Protein AF-A0A843GR78-F1 (afdb_monomer)

Sequence (87 aa):
GSGIHNVPSAWDWLRQYKKEHKEAWPVCDIGSNIVQQMAGGDFVLFGPIENSRLAFPACGMADIMIAEAARDIGTEPIEAHPLNLLL

Secondary structure (DSSP, 8-state):
-B-TTHHHHH-HHHHHHTTT-TTHHHHHHHHHHHHHHHTT-S-B--S-GGGHHHHHHHHHHHHHHHHHHHHTTT----TTSHHHHH-

Mean predicted aligned error: 2.59 Å

Radius of gyration: 14.49 Å; Cα contacts (8 Å, |Δi|>4): 88; chains: 1; bounding box: 36×23×40 Å

pLDDT: mean 96.08, std 1.9, range [86.62, 98.31]

Solvent-accessible surface area (backbone atoms only — not comparable to full-atom values): 5011 Å² total; per-residue (Å²): 86,50,63,45,28,54,55,56,69,68,33,65,67,54,63,57,49,31,75,83,39,58,73,55,46,62,52,50,28,39,49,38,39,43,51,42,45,77,72,70,32,87,46,64,46,70,58,65,75,87,45,44,87,57,39,51,61,54,45,40,51,50,52,29,56,50,45,63,59,34,45,83,76,78,44,79,77,61,80,90,32,54,56,71,75,77,111

Structure (mmCIF, N/CA/C/O backbone):
data_AF-A0A843GR78-F1
#
_entry.id   AF-A0A843GR78-F1
#
loop_
_atom_site.group_PDB
_atom_site.id
_atom_site.type_symbol
_atom_site.label_atom_id
_atom_site.label_alt_id
_atom_site.label_comp_id
_atom_site.label_asym_id
_atom_site.label_entity_id
_atom_site.label_seq_id
_atom_site.pdbx_PDB_ins_code
_atom_site.Cartn_x
_atom_site.Cartn_y
_atom_site.Cartn_z
_atom_site.occupancy
_atom_site.B_iso_or_equiv
_atom_site.auth_seq_id
_atom_site.auth_comp_id
_atom_site.auth_asym_id
_atom_site.auth_atom_id
_atom_site.pdbx_PDB_model_num
ATOM 1 N N . GLY A 1 1 ? -11.098 -4.771 -1.356 1.00 92.44 1 GLY A N 1
ATOM 2 C CA . GLY A 1 1 ? -9.640 -4.945 -1.549 1.00 92.44 1 GLY A CA 1
ATOM 3 C C . GLY A 1 1 ? -9.287 -5.394 -2.960 1.00 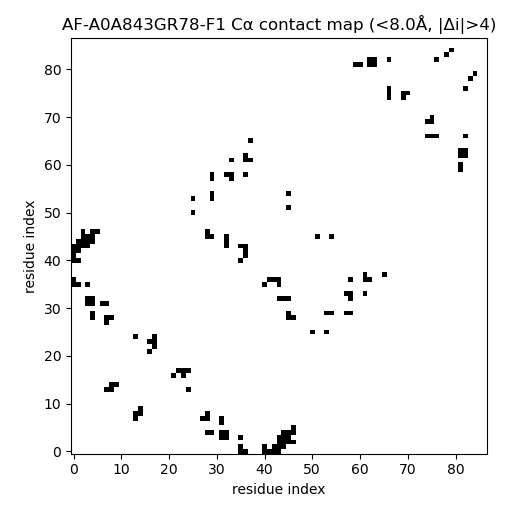92.44 1 GLY A C 1
ATOM 4 O O . GLY A 1 1 ? -10.188 -5.765 -3.707 1.00 92.44 1 GLY A O 1
ATOM 5 N N . SER A 1 2 ? -8.004 -5.363 -3.343 1.00 94.75 2 SER A N 1
ATOM 6 C CA . SER A 1 2 ? -7.547 -5.836 -4.666 1.00 94.75 2 SER A CA 1
ATOM 7 C C . SER A 1 2 ? -6.045 -6.173 -4.723 1.00 94.75 2 SER A C 1
ATOM 9 O O . SER A 1 2 ? -5.271 -5.848 -3.821 1.00 94.75 2 SER A O 1
ATOM 11 N N . GLY A 1 3 ? -5.619 -6.831 -5.809 1.00 95.12 3 GLY A N 1
ATOM 12 C CA . GLY A 1 3 ? -4.206 -7.030 -6.154 1.00 95.12 3 GLY A CA 1
ATOM 13 C C . GLY A 1 3 ? -3.639 -5.878 -6.980 1.00 95.12 3 GLY A C 1
ATOM 14 O O . GLY A 1 3 ? -3.193 -6.093 -8.108 1.00 95.12 3 GLY A O 1
ATOM 15 N N . ILE A 1 4 ? -3.716 -4.659 -6.442 1.00 95.38 4 ILE A N 1
ATOM 16 C CA . ILE A 1 4 ? -3.473 -3.417 -7.188 1.00 95.38 4 ILE A CA 1
ATOM 17 C C . ILE A 1 4 ? -2.029 -3.263 -7.694 1.00 95.38 4 ILE A C 1
ATOM 19 O O . ILE A 1 4 ? -1.836 -2.663 -8.748 1.00 95.38 4 ILE A O 1
ATOM 23 N N . HIS A 1 5 ? -1.046 -3.909 -7.054 1.00 93.62 5 HIS A N 1
ATOM 24 C CA . HIS A 1 5 ? 0.363 -3.958 -7.490 1.00 93.62 5 HIS A CA 1
ATOM 25 C C . HIS A 1 5 ? 0.563 -4.474 -8.935 1.00 93.62 5 HIS A C 1
ATOM 27 O O . HIS A 1 5 ? 1.566 -4.189 -9.601 1.00 93.62 5 HIS A O 1
ATOM 33 N N . ASN A 1 6 ? -0.410 -5.219 -9.473 1.00 93.94 6 ASN A N 1
ATOM 34 C CA . ASN A 1 6 ? -0.383 -5.677 -10.863 1.00 93.94 6 ASN A CA 1
ATOM 35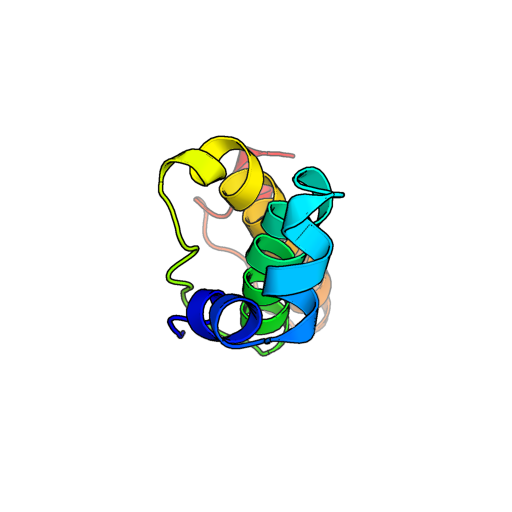 C C . ASN A 1 6 ? -0.521 -4.525 -11.870 1.00 93.94 6 ASN A C 1
ATOM 37 O O . ASN A 1 6 ? -0.017 -4.628 -12.989 1.00 93.94 6 ASN A O 1
ATOM 41 N N . VAL A 1 7 ? -1.173 -3.424 -11.487 1.00 94.94 7 VAL A N 1
ATOM 42 C CA . VAL A 1 7 ? -1.394 -2.260 -12.355 1.00 94.94 7 VAL A CA 1
ATOM 43 C C . VAL A 1 7 ? -0.077 -1.566 -12.726 1.00 94.94 7 VAL A C 1
ATOM 45 O O . VAL A 1 7 ? 0.227 -1.527 -13.921 1.00 94.94 7 VAL A O 1
ATOM 48 N N . PRO A 1 8 ? 0.757 -1.083 -11.776 1.00 94.31 8 PRO A N 1
ATOM 49 C CA . PRO A 1 8 ? 2.059 -0.514 -12.124 1.00 94.31 8 PRO A CA 1
ATOM 50 C C . PRO A 1 8 ? 2.951 -1.543 -12.831 1.00 94.31 8 PRO A C 1
ATOM 52 O O . PRO A 1 8 ? 3.721 -1.192 -13.727 1.00 94.31 8 PRO A O 1
ATOM 55 N N . SER A 1 9 ? 2.794 -2.834 -12.519 1.00 91.69 9 SER A N 1
ATOM 56 C CA . SER A 1 9 ? 3.539 -3.896 -13.195 1.00 91.69 9 SER A CA 1
ATOM 57 C C . SER A 1 9 ? 3.201 -4.068 -14.675 1.00 91.69 9 SER A C 1
ATOM 59 O O . SER A 1 9 ? 4.081 -4.377 -15.490 1.00 91.69 9 SER A O 1
ATOM 61 N N . ALA A 1 10 ? 1.954 -3.797 -15.048 1.00 95.19 10 ALA A N 1
ATOM 62 C CA . ALA A 1 10 ? 1.486 -3.857 -16.423 1.00 95.19 10 ALA A CA 1
ATOM 63 C C . ALA A 1 10 ? 1.898 -2.635 -17.265 1.00 95.19 10 ALA A C 1
ATOM 65 O O . ALA A 1 10 ? 1.817 -2.703 -18.490 1.00 95.19 10 ALA A O 1
ATOM 66 N N . TRP A 1 11 ? 2.407 -1.551 -16.671 1.00 96.62 11 TRP A N 1
ATOM 67 C CA . TRP A 1 11 ? 2.743 -0.333 -17.415 1.00 96.62 11 TRP A CA 1
ATOM 68 C C . TRP A 1 11 ? 4.102 -0.396 -18.116 1.00 96.62 11 TRP A C 1
ATOM 70 O O . TRP A 1 11 ? 5.161 -0.404 -17.485 1.00 96.62 11 TRP A O 1
ATOM 80 N N . ASP A 1 12 ? 4.067 -0.367 -19.449 1.00 97.75 12 ASP A N 1
ATOM 81 C CA . ASP A 1 12 ? 5.247 -0.429 -20.319 1.00 97.75 12 ASP A CA 1
ATOM 82 C C . ASP A 1 12 ? 6.275 0.658 -19.994 1.00 97.75 12 ASP A C 1
ATOM 84 O O . ASP A 1 12 ? 7.467 0.371 -19.855 1.00 97.75 12 ASP A O 1
ATOM 88 N N . TRP A 1 13 ? 5.808 1.898 -19.818 1.00 97.06 13 TRP A N 1
ATOM 89 C CA . TRP A 1 13 ? 6.680 3.036 -19.539 1.00 97.06 13 TRP A CA 1
ATOM 90 C C . TRP A 1 13 ? 7.427 2.854 -18.214 1.00 97.06 13 TRP A C 1
ATOM 92 O O . TRP A 1 13 ? 8.631 3.086 -18.162 1.00 97.06 13 TRP A O 1
ATOM 102 N N . LEU A 1 14 ? 6.756 2.365 -17.164 1.00 96.94 14 LEU A N 1
ATOM 103 C CA . LEU A 1 14 ? 7.360 2.175 -15.847 1.00 96.94 14 LEU A CA 1
ATOM 104 C C . LEU A 1 14 ? 8.352 1.007 -15.866 1.00 96.94 14 LEU A C 1
ATOM 106 O O . LEU A 1 14 ? 9.423 1.084 -15.262 1.00 96.94 14 LEU A O 1
ATOM 110 N N . ARG A 1 15 ? 8.046 -0.061 -16.619 1.00 95.69 15 ARG A N 1
ATOM 111 C CA . ARG A 1 15 ? 8.992 -1.164 -16.850 1.00 95.69 15 ARG A CA 1
ATOM 112 C C . ARG A 1 15 ? 10.241 -0.724 -17.610 1.00 95.69 15 ARG A C 1
ATOM 114 O O . ARG A 1 15 ? 11.305 -1.290 -17.367 1.00 95.69 15 ARG A O 1
ATOM 121 N N . GLN A 1 16 ? 10.127 0.243 -18.517 1.00 97.81 16 GLN A N 1
ATOM 122 C CA . GLN A 1 16 ? 11.282 0.824 -19.197 1.00 97.81 16 GLN A CA 1
ATOM 123 C C . GLN A 1 16 ? 12.048 1.775 -18.270 1.00 97.81 16 GLN A C 1
ATOM 125 O O . GLN A 1 16 ? 13.260 1.638 -18.139 1.00 97.81 16 GLN A O 1
ATOM 130 N N . TYR A 1 17 ? 11.344 2.670 -17.576 1.00 97.56 17 TYR A N 1
ATOM 131 C CA . TYR A 1 17 ? 11.924 3.679 -16.690 1.00 97.56 17 TYR A CA 1
ATOM 132 C C . TYR A 1 17 ? 12.731 3.053 -15.546 1.00 97.56 17 TYR A C 1
ATOM 134 O O . TYR A 1 17 ? 13.858 3.463 -15.271 1.00 97.56 17 TYR A O 1
ATOM 142 N N . LYS A 1 18 ? 12.220 1.970 -14.940 1.00 95.81 18 LYS A N 1
ATOM 143 C CA . LYS A 1 18 ? 12.902 1.290 -13.827 1.00 95.81 18 LYS A CA 1
ATOM 144 C C . LYS A 1 18 ? 14.239 0.637 -14.191 1.00 95.81 18 LYS A C 1
ATOM 146 O O . LYS A 1 18 ? 14.956 0.204 -13.293 1.00 95.81 18 LYS A O 1
ATOM 151 N N . LYS A 1 19 ? 14.566 0.502 -15.484 1.00 96.50 19 LYS A N 1
ATOM 152 C CA . LYS A 1 19 ? 15.872 -0.026 -15.918 1.00 96.50 19 LYS A CA 1
ATOM 153 C C . LYS A 1 19 ? 17.007 0.915 -15.518 1.00 96.50 19 LYS A C 1
ATOM 155 O O . LYS A 1 19 ? 18.076 0.436 -15.153 1.00 96.50 19 LYS A O 1
ATOM 160 N N . GLU A 1 20 ? 16.741 2.217 -15.551 1.00 98.06 20 GLU A N 1
ATOM 161 C CA . GLU A 1 20 ? 17.685 3.279 -15.187 1.00 98.06 20 GLU A CA 1
ATOM 162 C C . GLU A 1 20 ? 17.388 3.841 -13.786 1.00 98.06 20 GLU A C 1
ATOM 164 O O . GLU A 1 20 ? 18.314 4.199 -13.066 1.00 98.06 20 GLU A O 1
ATOM 169 N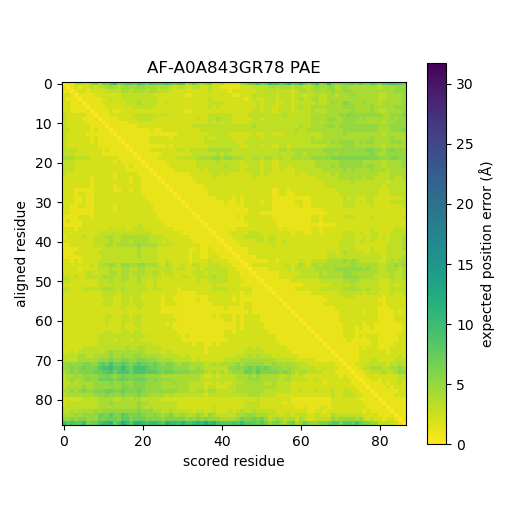 N . HIS A 1 21 ? 16.119 3.811 -13.361 1.00 97.12 21 HIS A N 1
ATOM 170 C CA . HIS A 1 21 ? 15.631 4.374 -12.096 1.00 97.12 21 HIS A CA 1
ATOM 171 C C . HIS A 1 21 ? 14.943 3.312 -11.231 1.00 97.12 21 HIS A C 1
ATOM 173 O O . HIS A 1 21 ? 13.714 3.272 -11.102 1.00 97.12 21 HIS A O 1
ATOM 179 N N . LYS A 1 22 ? 15.722 2.382 -10.669 1.00 94.88 22 LYS A N 1
ATOM 180 C CA . LYS A 1 22 ? 15.185 1.233 -9.912 1.00 94.88 22 LYS A CA 1
ATOM 181 C C . LYS A 1 22 ? 14.355 1.658 -8.700 1.00 94.88 22 LYS A C 1
ATOM 183 O O . LYS A 1 22 ? 13.404 0.969 -8.344 1.00 94.88 22 LYS A O 1
ATOM 188 N N . GLU A 1 23 ? 14.699 2.787 -8.095 1.00 94.44 23 GLU A N 1
ATOM 189 C CA . GLU A 1 23 ? 14.027 3.403 -6.954 1.00 94.44 23 GLU A CA 1
ATOM 190 C C . GLU A 1 23 ? 12.597 3.858 -7.262 1.00 94.44 23 GLU A C 1
ATOM 192 O O . GLU A 1 23 ? 11.757 3.873 -6.366 1.00 94.44 23 GLU A O 1
ATOM 197 N N . ALA A 1 24 ? 12.282 4.170 -8.522 1.00 95.19 24 ALA A N 1
ATOM 198 C CA . ALA A 1 24 ? 10.943 4.607 -8.908 1.00 95.19 24 ALA A CA 1
ATOM 199 C C . ALA A 1 24 ? 9.917 3.467 -8.838 1.00 95.19 24 ALA A C 1
ATOM 201 O O . ALA A 1 24 ? 8.735 3.699 -8.589 1.00 95.19 24 ALA A O 1
ATOM 202 N N . TRP A 1 25 ? 10.364 2.223 -9.031 1.00 94.31 25 TRP A N 1
ATOM 203 C CA . TRP A 1 25 ? 9.486 1.059 -9.003 1.00 94.31 25 TRP A CA 1
ATOM 204 C C . TRP A 1 25 ? 8.765 0.864 -7.661 1.00 94.31 25 TRP A C 1
ATOM 206 O O . TRP A 1 25 ? 7.534 0.870 -7.680 1.00 94.31 25 TRP A O 1
ATOM 216 N N . PRO A 1 26 ? 9.456 0.714 -6.510 1.00 94.50 26 PRO A N 1
ATOM 217 C CA . PRO A 1 26 ? 8.776 0.530 -5.230 1.00 94.50 26 PRO A CA 1
ATOM 218 C C . PRO A 1 26 ? 7.876 1.720 -4.880 1.00 94.50 26 PRO A C 1
ATOM 220 O O . PRO A 1 26 ? 6.835 1.515 -4.269 1.00 94.50 26 PRO A O 1
ATOM 223 N N . VAL A 1 27 ? 8.216 2.942 -5.311 1.00 95.62 27 VAL A N 1
ATOM 224 C CA . VAL A 1 27 ? 7.363 4.125 -5.109 1.00 95.62 27 VAL A CA 1
ATOM 225 C C . VAL A 1 27 ? 6.024 3.973 -5.832 1.00 95.62 27 VAL A C 1
ATOM 227 O O . VAL A 1 27 ? 4.977 4.150 -5.215 1.00 95.62 27 VAL A O 1
A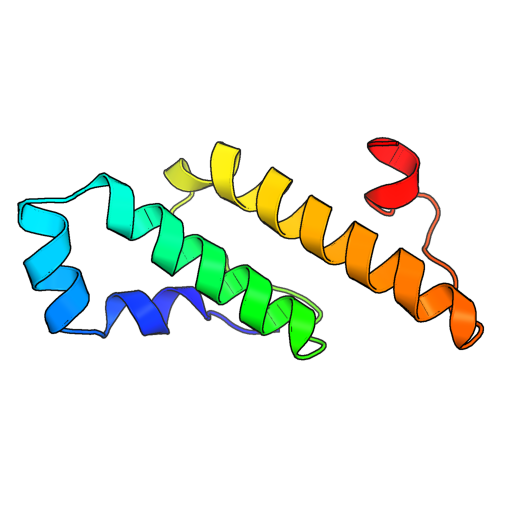TOM 230 N N . CYS A 1 28 ? 6.027 3.620 -7.120 1.00 96.38 28 CYS A N 1
ATOM 231 C CA . CYS A 1 28 ? 4.790 3.419 -7.879 1.00 96.38 28 CYS A CA 1
ATOM 232 C C . CYS A 1 28 ? 4.000 2.189 -7.406 1.00 96.38 28 CYS A C 1
ATOM 234 O O . CYS A 1 28 ? 2.772 2.234 -7.347 1.00 96.38 28 CYS A O 1
ATOM 236 N N . ASP A 1 29 ? 4.703 1.109 -7.061 1.00 95.69 29 ASP A N 1
ATOM 237 C CA . ASP A 1 29 ? 4.121 -0.131 -6.544 1.00 95.69 29 ASP A CA 1
ATOM 238 C C . ASP A 1 29 ? 3.363 0.127 -5.232 1.00 95.69 29 ASP A C 1
ATOM 240 O O . ASP A 1 29 ? 2.153 -0.080 -5.145 1.00 95.69 29 ASP A O 1
ATOM 244 N N . ILE A 1 30 ? 4.036 0.724 -4.246 1.00 97.50 30 ILE A N 1
ATOM 245 C CA . ILE A 1 30 ? 3.453 1.068 -2.943 1.00 97.50 30 ILE A CA 1
ATOM 246 C C . ILE A 1 30 ? 2.411 2.180 -3.072 1.00 97.50 30 ILE A C 1
ATOM 248 O O . ILE A 1 30 ? 1.368 2.121 -2.423 1.00 97.50 30 ILE A O 1
ATOM 252 N N . GLY A 1 31 ? 2.641 3.163 -3.944 1.00 97.38 31 GLY A N 1
ATOM 253 C CA . GLY A 1 31 ? 1.670 4.215 -4.231 1.00 97.38 31 GLY A CA 1
ATOM 254 C C . GLY A 1 31 ? 0.331 3.652 -4.710 1.00 97.38 31 GLY A C 1
ATOM 255 O O . GLY A 1 31 ? -0.720 4.139 -4.303 1.00 97.38 31 GLY A O 1
ATOM 256 N N . SER A 1 32 ? 0.348 2.575 -5.502 1.00 97.06 32 SER A N 1
ATOM 257 C CA . SER A 1 32 ? -0.883 1.905 -5.933 1.00 97.06 32 SER A CA 1
ATOM 258 C C . SER A 1 32 ? -1.660 1.273 -4.766 1.00 97.06 32 SER A C 1
ATOM 260 O O . SER A 1 32 ? -2.890 1.339 -4.748 1.00 97.06 32 SER A O 1
ATOM 262 N N . ASN A 1 33 ? -0.962 0.752 -3.749 1.00 98.00 33 ASN A N 1
ATOM 263 C CA . ASN A 1 33 ? -1.580 0.229 -2.525 1.00 98.00 33 ASN A CA 1
ATOM 264 C C . ASN A 1 33 ? -2.300 1.338 -1.747 1.00 98.00 33 ASN A C 1
ATOM 266 O O . ASN A 1 33 ? -3.460 1.171 -1.374 1.00 98.00 33 ASN A O 1
ATOM 270 N N . ILE A 1 34 ? -1.653 2.499 -1.597 1.00 98.31 34 ILE A N 1
ATOM 271 C CA . ILE A 1 34 ? -2.253 3.673 -0.946 1.00 98.31 34 ILE A CA 1
ATOM 272 C C . ILE A 1 34 ? -3.508 4.122 -1.703 1.00 98.31 34 ILE A C 1
ATOM 274 O O . ILE A 1 34 ? -4.535 4.380 -1.084 1.00 98.31 34 ILE A O 1
ATOM 278 N N . VAL A 1 35 ? -3.473 4.165 -3.040 1.00 97.62 35 VAL A N 1
ATOM 279 C CA . VAL A 1 35 ? -4.656 4.511 -3.852 1.00 97.62 35 VAL A CA 1
ATOM 280 C C . VAL A 1 35 ? -5.823 3.559 -3.572 1.00 97.62 35 VAL A C 1
ATOM 282 O O . VAL A 1 35 ? -6.958 4.010 -3.435 1.00 97.62 35 VAL A O 1
ATOM 285 N N . GLN A 1 36 ? -5.562 2.255 -3.440 1.00 97.75 36 GLN A N 1
ATOM 286 C CA . GLN A 1 36 ? -6.598 1.276 -3.110 1.00 97.75 36 GLN A CA 1
ATOM 287 C C . GLN A 1 36 ? -7.181 1.486 -1.702 1.00 97.75 36 GLN A C 1
ATOM 289 O O . GLN A 1 36 ? -8.392 1.319 -1.542 1.00 97.75 36 GLN A O 1
ATOM 294 N N . GLN A 1 37 ? -6.366 1.855 -0.708 1.00 97.94 37 GLN A N 1
ATOM 295 C CA . GLN A 1 37 ? -6.843 2.204 0.640 1.00 97.94 37 GLN A CA 1
ATOM 296 C C . GLN A 1 37 ? -7.693 3.479 0.618 1.00 97.94 37 GLN A C 1
ATOM 298 O O . GLN A 1 37 ? -8.808 3.485 1.129 1.00 97.94 37 GLN A O 1
ATOM 303 N N . MET A 1 38 ? -7.225 4.526 -0.067 1.00 97.69 38 MET A N 1
ATOM 304 C CA .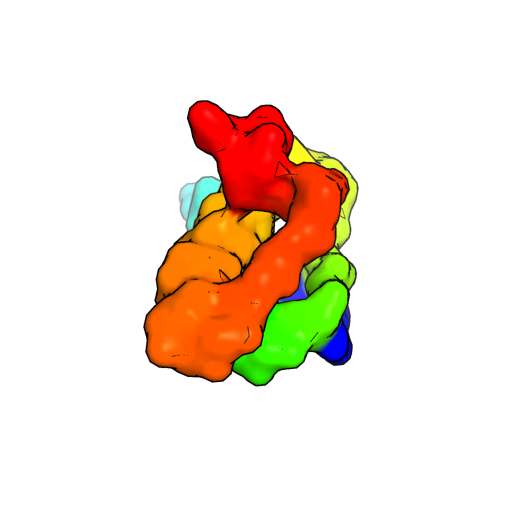 MET A 1 38 ? -7.948 5.799 -0.191 1.00 97.69 38 MET A CA 1
ATOM 305 C C . MET A 1 38 ? -9.269 5.670 -0.960 1.00 97.69 38 MET A C 1
ATOM 307 O O . MET A 1 38 ? -10.182 6.466 -0.761 1.00 97.69 38 MET A O 1
ATOM 311 N N . ALA A 1 39 ? -9.397 4.655 -1.817 1.00 96.94 39 ALA A N 1
ATOM 312 C CA . ALA A 1 39 ? -10.650 4.295 -2.475 1.00 96.94 39 ALA A CA 1
ATOM 313 C C . ALA A 1 39 ? -11.591 3.439 -1.595 1.00 96.94 39 ALA A C 1
ATOM 315 O O . ALA A 1 39 ? -12.596 2.939 -2.097 1.00 96.94 39 ALA A O 1
ATOM 316 N N . GLY A 1 40 ? -11.271 3.240 -0.311 1.00 95.69 40 GLY A N 1
ATOM 317 C CA . GLY A 1 40 ? -12.074 2.463 0.638 1.00 95.69 40 GLY A CA 1
ATOM 318 C C . GLY A 1 40 ? -11.866 0.949 0.545 1.00 95.69 40 GLY A C 1
ATOM 319 O O . GLY A 1 40 ? -12.765 0.180 0.865 1.00 95.69 40 GLY A O 1
ATOM 320 N N . GLY A 1 41 ? -10.716 0.489 0.045 1.00 97.12 41 GLY A N 1
ATOM 321 C CA . GLY A 1 41 ? -10.411 -0.937 -0.027 1.00 97.12 41 GLY A CA 1
ATOM 322 C C . GLY A 1 41 ? -10.008 -1.538 1.319 1.00 97.12 41 GLY A C 1
ATOM 323 O O . GLY A 1 41 ? -9.055 -1.076 1.926 1.00 97.12 41 GLY A O 1
ATOM 324 N N . ASP A 1 42 ? -10.625 -2.658 1.700 1.00 96.44 42 ASP A N 1
ATOM 325 C CA . ASP A 1 42 ? -10.364 -3.325 2.995 1.00 96.44 42 ASP A CA 1
ATOM 326 C C . ASP A 1 42 ? -9.038 -4.105 3.070 1.00 96.44 42 ASP A C 1
ATOM 328 O O . ASP A 1 42 ? -8.607 -4.518 4.141 1.00 96.44 42 ASP A O 1
ATOM 332 N N . PHE A 1 43 ? -8.419 -4.393 1.921 1.00 96.62 43 PHE A N 1
ATOM 333 C CA . PHE A 1 43 ? -7.138 -5.100 1.848 1.00 96.62 43 PHE A CA 1
ATOM 334 C C . PHE A 1 43 ? -6.409 -4.806 0.535 1.00 96.62 43 PHE A C 1
ATOM 336 O O . PHE A 1 43 ? -7.033 -4.525 -0.497 1.00 96.62 43 PHE A O 1
ATOM 343 N N . VAL A 1 44 ? -5.087 -4.968 0.552 1.00 96.69 44 VAL A N 1
ATOM 344 C CA . VAL A 1 44 ? -4.215 -4.892 -0.625 1.00 96.69 44 VAL A CA 1
ATOM 345 C C . VAL A 1 44 ? -3.324 -6.128 -0.695 1.00 96.69 44 VAL A C 1
ATOM 347 O O . VAL A 1 44 ? -2.747 -6.545 0.307 1.00 96.69 44 VAL A O 1
ATOM 350 N N . LEU A 1 45 ? -3.175 -6.721 -1.882 1.00 96.44 45 LEU A N 1
ATOM 351 C CA . LEU A 1 45 ? -2.030 -7.599 -2.137 1.00 96.44 45 LEU A CA 1
ATOM 352 C C . LEU A 1 45 ? -0.885 -6.681 -2.554 1.00 96.44 45 LEU A C 1
ATOM 354 O O . LEU A 1 45 ? -0.879 -6.204 -3.687 1.00 96.44 45 LEU A O 1
ATOM 358 N N . PHE A 1 46 ? 0.022 -6.388 -1.621 1.00 95.06 46 PHE A N 1
ATOM 359 C CA . PHE A 1 46 ? 0.946 -5.254 -1.737 1.00 95.06 46 PHE A CA 1
ATOM 360 C C . PHE A 1 46 ? 2.105 -5.447 -2.725 1.00 95.06 46 PHE A C 1
ATOM 362 O O . PHE A 1 46 ? 2.857 -4.502 -2.948 1.00 95.06 46 PHE A O 1
ATOM 369 N N . GLY A 1 47 ? 2.250 -6.643 -3.300 1.00 92.50 47 GLY A N 1
ATOM 370 C CA . GLY A 1 47 ? 3.312 -6.977 -4.244 1.00 92.50 47 GLY A CA 1
ATOM 371 C C . GLY A 1 47 ? 4.425 -7.831 -3.621 1.00 92.50 47 GLY A C 1
ATOM 372 O O . GLY A 1 47 ? 4.148 -8.638 -2.730 1.00 92.50 47 GLY A O 1
ATOM 373 N N . PRO A 1 48 ? 5.671 -7.718 -4.119 1.00 92.00 48 PRO A N 1
ATOM 374 C CA . PRO A 1 48 ? 6.796 -8.544 -3.680 1.00 92.00 48 PRO A CA 1
ATOM 375 C C . PRO A 1 48 ? 7.080 -8.411 -2.178 1.00 92.00 48 PRO A C 1
ATOM 377 O O . PRO A 1 48 ? 7.111 -7.305 -1.637 1.00 92.00 48 PRO A O 1
ATOM 380 N N . ILE A 1 49 ? 7.338 -9.532 -1.495 1.00 94.88 49 ILE A N 1
ATOM 381 C CA . ILE A 1 49 ? 7.554 -9.564 -0.037 1.00 94.88 49 ILE A CA 1
ATOM 382 C C . ILE A 1 49 ? 8.787 -8.758 0.399 1.00 94.88 49 ILE A C 1
ATOM 384 O O . ILE A 1 49 ? 8.844 -8.246 1.520 1.00 94.88 49 ILE A O 1
ATOM 388 N N . GLU A 1 50 ? 9.749 -8.576 -0.500 1.00 93.00 50 GLU A N 1
ATOM 389 C CA . GLU A 1 50 ? 10.947 -7.760 -0.315 1.00 93.00 50 GLU A CA 1
ATOM 390 C C . GLU A 1 50 ? 10.597 -6.287 -0.050 1.00 93.00 50 GLU A C 1
ATOM 392 O O . GLU A 1 50 ? 11.311 -5.606 0.686 1.00 93.00 50 GLU A O 1
ATOM 397 N N . ASN A 1 51 ? 9.455 -5.813 -0.568 1.00 93.56 51 ASN A N 1
ATOM 398 C CA . ASN A 1 51 ? 8.957 -4.458 -0.340 1.00 93.56 51 ASN A CA 1
ATOM 399 C C . ASN A 1 51 ? 8.246 -4.301 1.011 1.00 93.56 51 ASN A C 1
ATOM 401 O O . ASN A 1 51 ? 7.854 -3.189 1.348 1.00 93.56 51 ASN A O 1
ATOM 405 N N . SER A 1 52 ? 8.087 -5.359 1.815 1.00 96.12 52 SER A N 1
ATOM 406 C CA . SER A 1 52 ? 7.329 -5.316 3.080 1.00 96.12 52 SER A CA 1
ATOM 407 C C . SER A 1 52 ? 7.789 -4.201 4.026 1.00 96.12 52 SER A C 1
ATOM 409 O O . SER A 1 52 ? 6.967 -3.463 4.566 1.00 96.12 52 SER A O 1
ATOM 411 N N . ARG A 1 53 ? 9.104 -4.002 4.171 1.00 96.38 53 ARG A N 1
ATOM 412 C CA . ARG A 1 53 ? 9.679 -2.946 5.024 1.00 96.38 53 ARG A CA 1
ATOM 413 C C . ARG A 1 53 ? 9.346 -1.524 4.562 1.00 96.38 53 ARG A C 1
ATOM 415 O O . ARG A 1 53 ? 9.470 -0.605 5.362 1.00 96.38 53 ARG A O 1
ATOM 422 N N . LEU A 1 54 ? 8.931 -1.349 3.309 1.00 96.62 54 LEU A N 1
ATOM 423 C CA . LEU A 1 54 ? 8.499 -0.072 2.739 1.00 96.62 54 LEU A CA 1
ATOM 424 C C . LEU A 1 54 ? 6.965 0.020 2.666 1.00 96.62 54 LEU A C 1
ATOM 426 O O . LEU A 1 54 ? 6.389 1.056 2.980 1.00 96.62 54 LEU A O 1
ATOM 430 N N . ALA A 1 55 ? 6.299 -1.071 2.284 1.00 97.12 55 ALA A N 1
ATOM 431 C CA . ALA A 1 55 ? 4.859 -1.121 2.066 1.00 97.12 55 ALA A CA 1
ATOM 432 C C . ALA A 1 55 ? 4.067 -0.993 3.371 1.00 97.12 55 ALA A C 1
ATOM 434 O O . ALA A 1 55 ? 3.138 -0.195 3.431 1.00 97.12 55 ALA A O 1
ATOM 435 N N . PHE A 1 56 ? 4.442 -1.727 4.423 1.00 97.38 56 PHE A N 1
ATOM 436 C CA . PHE A 1 56 ? 3.726 -1.703 5.703 1.00 97.38 56 PHE A CA 1
ATOM 437 C C . PHE A 1 56 ? 3.697 -0.318 6.365 1.00 97.38 56 PHE A C 1
ATOM 439 O O . PHE A 1 56 ? 2.605 0.112 6.724 1.00 97.38 56 PHE A O 1
ATOM 446 N N . PRO A 1 57 ? 4.818 0.421 6.510 1.00 97.50 57 PRO A N 1
ATOM 447 C CA . PRO A 1 57 ? 4.749 1.770 7.069 1.00 97.50 57 PRO A CA 1
ATOM 448 C C . PRO A 1 57 ? 3.957 2.738 6.178 1.00 97.50 57 PRO A C 1
ATOM 450 O O . PRO A 1 57 ? 3.225 3.571 6.701 1.00 97.50 57 PRO A O 1
ATOM 453 N N . ALA A 1 58 ? 4.041 2.609 4.849 1.00 98.06 58 ALA A N 1
ATOM 454 C CA . ALA A 1 58 ? 3.278 3.453 3.930 1.00 98.06 58 ALA A CA 1
ATOM 455 C C . ALA A 1 58 ? 1.760 3.199 4.016 1.00 98.06 58 ALA A C 1
ATOM 457 O O . ALA A 1 58 ? 0.979 4.146 4.091 1.00 98.06 58 ALA A O 1
ATOM 458 N N . CYS A 1 59 ? 1.349 1.929 4.059 1.00 97.94 59 CYS A N 1
ATOM 459 C CA . CYS A 1 59 ? -0.052 1.545 4.224 1.00 97.94 59 CYS A CA 1
ATOM 460 C C . CYS A 1 59 ? -0.563 1.908 5.625 1.00 97.94 59 CYS A C 1
ATOM 462 O O . CYS A 1 59 ? -1.655 2.449 5.748 1.00 97.94 59 CYS A O 1
ATOM 464 N N . GLY A 1 60 ? 0.244 1.690 6.669 1.00 97.88 60 GLY A N 1
ATOM 465 C CA . GLY A 1 60 ? -0.102 2.065 8.041 1.00 97.88 60 GLY A CA 1
ATOM 466 C C . GLY A 1 60 ? -0.299 3.572 8.204 1.00 97.88 60 GLY A C 1
ATOM 467 O O . GLY A 1 60 ? -1.258 3.994 8.837 1.00 97.88 60 GLY A O 1
ATOM 468 N N . MET A 1 61 ? 0.548 4.392 7.572 1.00 98.19 61 MET A N 1
ATOM 469 C CA . MET A 1 61 ? 0.350 5.844 7.514 1.00 98.19 61 MET A CA 1
ATOM 470 C C . MET A 1 61 ? -0.980 6.208 6.837 1.00 98.19 61 ME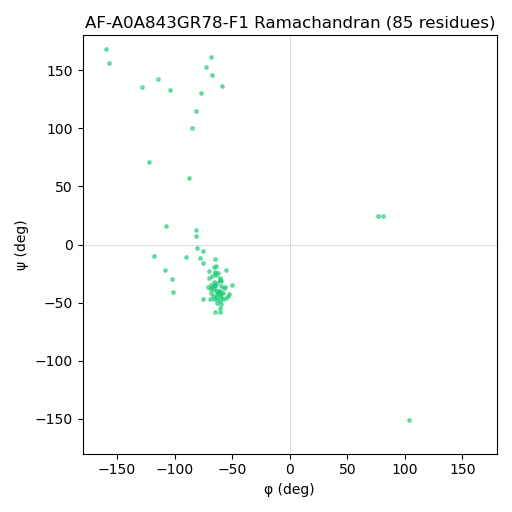T A C 1
ATOM 472 O O . MET A 1 61 ? -1.706 7.056 7.348 1.00 98.19 61 MET A O 1
ATOM 476 N N . ALA A 1 62 ? -1.312 5.573 5.709 1.00 98.25 62 ALA A N 1
ATOM 477 C CA . ALA A 1 62 ? -2.576 5.824 5.020 1.00 98.25 62 ALA A CA 1
ATOM 478 C C . ALA A 1 62 ? -3.794 5.441 5.883 1.00 98.25 62 ALA A C 1
ATOM 480 O O . ALA A 1 62 ? -4.731 6.230 5.975 1.00 98.25 62 ALA A O 1
ATOM 481 N N . ASP A 1 63 ? -3.755 4.302 6.584 1.00 98.06 63 ASP A N 1
ATOM 482 C CA . ASP A 1 63 ? -4.821 3.895 7.513 1.00 98.06 63 ASP A CA 1
ATOM 483 C C . ASP A 1 63 ? -4.987 4.892 8.668 1.00 98.06 63 ASP A C 1
ATOM 485 O O . ASP A 1 63 ? -6.111 5.225 9.040 1.00 98.06 63 ASP A O 1
ATOM 489 N N . ILE A 1 64 ? -3.884 5.416 9.217 1.00 98.31 64 ILE A N 1
ATOM 490 C CA . ILE A 1 64 ? -3.919 6.463 10.253 1.00 98.31 64 ILE A CA 1
ATOM 491 C C . ILE A 1 64 ? -4.633 7.709 9.731 1.00 98.31 64 ILE A C 1
ATOM 493 O O . ILE A 1 64 ? -5.578 8.166 10.368 1.00 98.31 64 ILE A O 1
ATOM 497 N N . MET A 1 65 ? -4.237 8.214 8.560 1.00 97.75 65 MET A N 1
ATOM 498 C CA . MET A 1 65 ? -4.853 9.403 7.959 1.00 97.75 65 MET A CA 1
ATOM 499 C C . MET A 1 65 ? -6.349 9.200 7.686 1.00 97.75 65 MET A C 1
ATOM 501 O O . MET A 1 65 ? -7.155 10.102 7.918 1.00 97.75 65 MET A O 1
ATOM 505 N N . ILE A 1 66 ? -6.735 8.010 7.214 1.00 97.62 66 ILE A N 1
ATOM 506 C CA . ILE A 1 66 ? -8.141 7.653 7.000 1.00 97.62 66 ILE A CA 1
ATOM 507 C C . ILE A 1 66 ? -8.895 7.653 8.333 1.00 97.62 66 ILE A C 1
ATOM 509 O O . ILE A 1 66 ? -9.968 8.245 8.410 1.00 97.62 66 ILE A O 1
ATOM 513 N N . ALA A 1 67 ? -8.349 7.033 9.382 1.00 97.38 67 ALA A N 1
ATOM 514 C CA . ALA A 1 67 ? -8.994 6.977 10.691 1.00 97.38 67 ALA A CA 1
ATOM 515 C C . ALA A 1 67 ? -9.138 8.363 11.334 1.00 97.38 67 ALA A C 1
ATOM 517 O O . ALA A 1 67 ? -10.190 8.661 11.894 1.00 97.38 67 ALA A O 1
ATOM 518 N N . GLU A 1 68 ? -8.130 9.230 11.219 1.00 96.56 68 GLU A N 1
ATOM 519 C CA . GLU A 1 68 ? -8.218 10.619 11.680 1.00 96.56 68 GLU A CA 1
ATOM 520 C C . GLU A 1 68 ? -9.372 11.363 11.001 1.00 96.56 68 GLU A C 1
ATOM 522 O O . GLU A 1 68 ? -10.176 11.986 11.690 1.00 96.56 68 GLU A O 1
ATOM 527 N N . ALA A 1 69 ? -9.507 11.239 9.676 1.00 96.50 69 ALA A N 1
ATOM 528 C CA . ALA A 1 69 ? -10.607 11.848 8.930 1.00 96.50 69 ALA A CA 1
ATOM 529 C C . ALA A 1 69 ? -11.971 11.203 9.243 1.00 96.50 69 ALA A C 1
ATOM 531 O O . ALA A 1 69 ? -12.998 11.879 9.276 1.00 96.50 69 ALA A O 1
ATOM 532 N N . ALA A 1 70 ? -12.003 9.891 9.481 1.00 96.25 70 ALA A N 1
ATOM 533 C CA . ALA A 1 70 ? -13.230 9.144 9.743 1.00 96.25 70 ALA A CA 1
ATOM 534 C C . ALA A 1 70 ? -13.864 9.481 11.110 1.00 96.25 70 ALA A C 1
ATOM 536 O O . ALA A 1 70 ? -15.080 9.338 11.280 1.00 96.25 70 ALA A O 1
ATOM 537 N N . ARG A 1 71 ? -13.077 9.995 12.066 1.00 95.19 71 ARG A N 1
ATOM 538 C CA . ARG A 1 71 ? -13.590 10.478 13.362 1.00 95.19 71 ARG A CA 1
ATOM 539 C C . ARG A 1 71 ? -14.600 11.612 13.200 1.00 95.19 71 ARG A C 1
ATOM 541 O O . ARG A 1 71 ? -15.607 11.630 13.906 1.00 95.19 71 ARG A O 1
ATOM 548 N N . ASP A 1 72 ? -14.404 12.494 12.219 1.00 95.31 72 ASP A N 1
ATOM 549 C CA . ASP A 1 72 ? -15.312 13.621 11.954 1.00 95.31 72 ASP A CA 1
ATOM 550 C C . ASP A 1 72 ? -16.708 13.172 11.486 1.00 95.31 72 ASP A C 1
ATOM 552 O O . ASP A 1 72 ? -17.677 13.925 11.592 1.00 95.31 72 ASP A O 1
ATOM 556 N N . ILE A 1 73 ? -16.833 11.930 11.003 1.00 95.81 73 ILE A N 1
ATOM 557 C CA . ILE A 1 73 ? -18.104 11.320 10.585 1.00 95.81 73 ILE A CA 1
ATOM 558 C C . ILE A 1 73 ? -18.598 10.242 11.564 1.00 95.81 73 ILE A C 1
ATOM 560 O O . ILE A 1 73 ? -19.487 9.461 11.226 1.00 95.81 73 ILE A O 1
ATOM 564 N N . GLY A 1 74 ? -18.045 10.201 12.781 1.00 96.62 74 GLY A N 1
ATOM 565 C CA . GLY A 1 74 ? -18.491 9.314 13.858 1.00 96.62 74 GLY A CA 1
ATOM 566 C C . GLY A 1 74 ? -18.041 7.858 13.718 1.00 96.62 74 GLY A C 1
ATOM 567 O O . GLY A 1 74 ? -18.710 6.965 14.238 1.00 96.62 74 GLY A O 1
ATOM 568 N N . THR A 1 75 ? -16.943 7.604 13.001 1.00 96.75 75 THR A N 1
ATOM 569 C CA . THR A 1 75 ? -16.331 6.272 12.892 1.00 96.75 75 THR A CA 1
ATOM 570 C C . THR A 1 75 ? -15.076 6.199 13.755 1.00 96.75 75 THR A C 1
ATOM 572 O O . THR A 1 75 ? -14.220 7.076 13.680 1.00 96.75 75 THR A O 1
ATOM 575 N N . GLU A 1 76 ? -14.949 5.131 14.542 1.00 95.62 76 GLU A N 1
ATOM 576 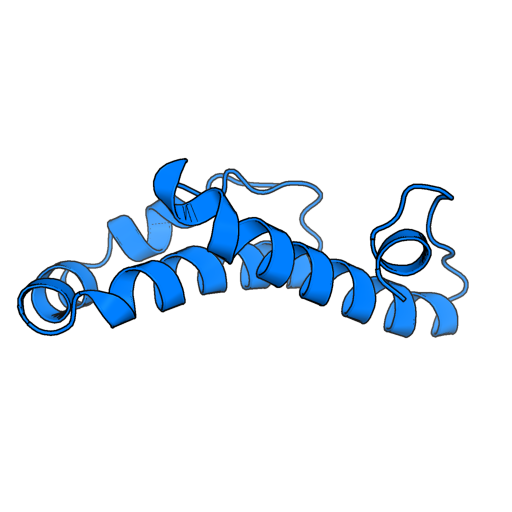C CA . GLU A 1 76 ? -13.829 4.922 15.466 1.00 95.62 76 GLU A CA 1
ATOM 577 C C . GLU A 1 76 ? -12.982 3.705 15.055 1.00 95.62 76 GLU A C 1
ATOM 579 O O . GLU A 1 76 ? -13.537 2.690 14.615 1.00 95.62 76 GLU A O 1
ATOM 584 N N . PRO A 1 77 ? -11.644 3.768 15.199 1.00 96.19 77 PRO A N 1
ATOM 585 C CA . PRO A 1 77 ? -10.768 2.642 14.908 1.00 96.19 77 PRO A CA 1
ATOM 586 C C . PRO A 1 77 ? -10.868 1.543 15.978 1.00 96.19 77 PRO A C 1
ATOM 588 O O . PRO A 1 77 ? -11.131 1.800 17.152 1.00 96.19 77 PRO A O 1
ATOM 591 N N . ILE A 1 78 ? -10.585 0.298 15.588 1.00 96.62 78 ILE A N 1
ATOM 592 C CA . ILE A 1 78 ? -10.431 -0.815 16.539 1.00 96.62 78 ILE A CA 1
ATOM 593 C C . ILE A 1 78 ? -9.163 -0.653 17.397 1.00 96.62 78 ILE A C 1
ATOM 595 O O . ILE A 1 78 ? -8.223 0.032 17.004 1.00 96.62 78 ILE A O 1
ATOM 599 N N . GLU A 1 79 ? -9.084 -1.347 18.537 1.00 96.81 79 GLU A N 1
ATOM 600 C CA . GLU A 1 79 ? -7.935 -1.263 19.459 1.00 96.81 79 GLU A CA 1
ATOM 601 C C . GLU A 1 79 ? -6.591 -1.540 18.763 1.00 96.81 79 GLU A C 1
ATOM 603 O O . GLU A 1 79 ? -5.649 -0.770 18.910 1.00 96.81 79 GLU A O 1
ATOM 608 N N . ALA A 1 80 ? -6.528 -2.571 17.916 1.00 96.69 80 ALA A N 1
ATOM 609 C CA . ALA A 1 80 ? -5.319 -2.961 17.186 1.00 96.69 80 ALA A CA 1
ATOM 610 C C . ALA A 1 80 ? -5.041 -2.131 15.911 1.00 96.69 80 ALA A C 1
ATOM 612 O O . ALA A 1 80 ? -4.228 -2.534 15.079 1.00 96.69 80 ALA A O 1
ATOM 613 N N . HIS A 1 81 ? -5.737 -1.009 15.707 1.00 97.56 81 HIS A N 1
ATOM 614 C CA . HIS A 1 81 ? -5.544 -0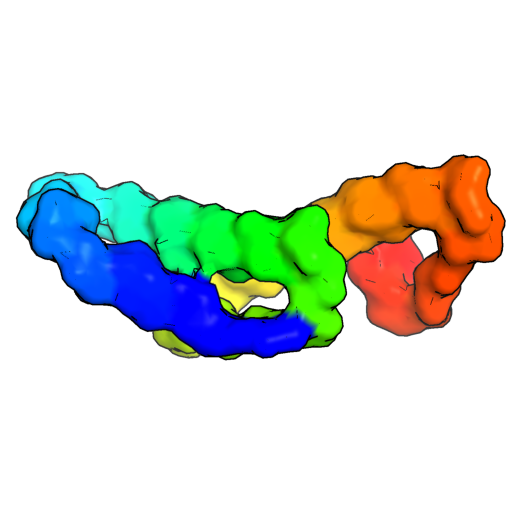.153 14.538 1.00 97.56 81 HIS A CA 1
ATOM 615 C C . HIS A 1 81 ? -4.160 0.527 14.562 1.00 97.56 81 HIS A C 1
ATOM 617 O O . HIS A 1 81 ? -3.711 0.920 15.642 1.00 97.56 81 HIS A O 1
ATOM 623 N N . PRO A 1 82 ? -3.497 0.754 13.405 1.00 97.19 82 PRO A N 1
ATOM 624 C CA . PRO A 1 82 ? -2.185 1.410 13.346 1.00 97.19 82 PRO A CA 1
ATOM 625 C C . PRO A 1 82 ? -2.091 2.732 14.124 1.00 97.19 82 PRO A C 1
ATOM 627 O O . PRO A 1 82 ? -1.068 2.998 14.746 1.00 97.19 82 PRO A O 1
ATOM 630 N N . LEU A 1 83 ? -3.177 3.511 14.156 1.00 97.25 83 LEU A N 1
ATOM 631 C CA . LEU A 1 83 ? -3.288 4.763 14.922 1.00 97.25 83 LEU A CA 1
ATOM 632 C C . LEU A 1 83 ? -3.004 4.593 16.419 1.00 97.25 83 LEU A C 1
ATOM 634 O O . LEU A 1 83 ? -2.387 5.469 17.003 1.00 97.25 83 LEU A O 1
ATOM 638 N N . ASN A 1 84 ? 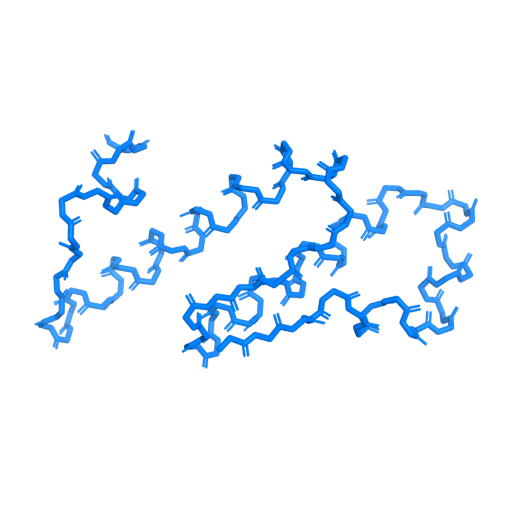-3.400 3.472 17.023 1.00 96.69 84 ASN A N 1
ATOM 639 C CA . ASN A 1 84 ? -3.214 3.220 18.456 1.00 96.69 84 ASN A CA 1
ATOM 640 C C . ASN A 1 84 ? -1.881 2.524 18.780 1.00 96.69 84 ASN A C 1
ATOM 642 O O . ASN A 1 84 ? -1.538 2.359 19.948 1.00 96.69 84 ASN A O 1
ATOM 646 N N . LEU A 1 85 ? -1.168 2.033 17.761 1.00 94.81 85 LEU A N 1
ATOM 647 C CA . LEU A 1 85 ? 0.058 1.246 17.925 1.00 94.81 85 LEU A CA 1
ATOM 648 C C . LEU A 1 85 ? 1.323 2.015 17.524 1.00 94.81 85 LEU A C 1
ATOM 650 O O . LEU A 1 85 ? 2.419 1.620 17.921 1.00 94.81 85 LEU A O 1
ATOM 654 N N . LEU A 1 86 ? 1.185 3.052 16.693 1.00 91.50 86 LEU A N 1
ATOM 655 C CA . LEU A 1 86 ? 2.301 3.784 16.085 1.00 91.50 86 LEU A CA 1
ATOM 656 C C . LEU A 1 86 ? 2.371 5.266 16.493 1.00 91.50 86 LEU A C 1
ATOM 658 O O . LEU A 1 86 ? 3.375 5.908 16.179 1.00 91.50 86 LEU A O 1
ATOM 662 N N . LEU A 1 87 ? 1.341 5.790 17.168 1.00 86.62 87 LEU A N 1
ATOM 663 C CA . LEU A 1 87 ? 1.271 7.138 17.749 1.00 86.62 87 LEU A CA 1
ATOM 664 C C . LEU A 1 87 ? 1.059 7.039 19.263 1.00 86.62 87 LEU A C 1
ATOM 666 O O . LEU A 1 87 ? 1.630 7.895 19.976 1.00 86.62 87 LEU A O 1
#

Foldseek 3Di:
DDQQLVVCVPDPVSVVVCVVVVVVSLVVLLVSVLVCVVVVHPDYPSDDPVCVVVNVVSNLVSQLVVQVVCVVVVDHDDCPRSVNVVD